Protein AF-A0A2N1RV71-F1 (afdb_monomer_lite)

Foldseek 3Di:
DADPLLVLLLVLLLVQLVVLQVQLVCLQPPVVVVVCLQDVDDDPVVVCVLVVPPVNVVVSVVSNVVSVVSNVLSVLSNVCNVPVLVSVVSCCVSQAVVLVVLLCVLCCVLVVLQVPDDDDDDDDSSSVVSNVSSVVSVVSNVSNVVSCVVCVVCSVVVHD

Secondary structure (DSSP, 8-state):
---HHHHHHHHHHHHHHHHHHHHHHHHHH-HHHHHHHH-S---TTHHHHHHH-TTHHHHHHHHHHHHHHHHHHHHHHHGGGT-TTTTHHHHHIIIIIHHHHHHHHHHHHHHHHHHS---TTS-----HHHHHHHHHHHHHHHHHHHHHHHTHHHHHTT--

Radius of gyration: 18.98 Å; chains: 1; bounding box: 57×25×54 Å

pLDDT: mean 83.89, std 13.05, range [45.62, 96.44]

Sequence (160 aa):
MRSAKTNAFQAAVLISGVMYIIIGAAFIFSPLTIFQFFAENVSENWIDLVRDHELVAPMYFTVRAFGVLLLTSGFLMIMPLFDPLKYRGIAYLNGVLFPFISAVILLKNGLFIGVKRDDSIHGNYMHLPIVIFGIILSVVFLIVLLTLLLTRKDAKEGRE

Structure (mmCIF, N/CA/C/O backbone):
data_AF-A0A2N1RV71-F1
#
_entry.id   AF-A0A2N1RV71-F1
#
loop_
_atom_site.group_PDB
_atom_site.id
_atom_site.type_symbol
_atom_site.label_atom_id
_atom_site.label_alt_id
_atom_site.label_comp_id
_atom_site.label_asym_id
_atom_site.label_entity_id
_atom_site.label_seq_id
_atom_site.pdbx_PDB_ins_code
_atom_site.Cartn_x
_atom_site.Cartn_y
_atom_site.Cartn_z
_atom_site.occupancy
_atom_site.B_iso_or_equiv
_atom_site.auth_seq_id
_atom_site.auth_comp_id
_atom_site.auth_asym_id
_atom_site.auth_atom_id
_atom_site.pdbx_PDB_model_num
ATOM 1 N N . MET A 1 1 ? -24.737 5.770 16.398 1.00 56.12 1 MET A N 1
ATOM 2 C CA . MET A 1 1 ? -23.707 6.577 15.702 1.00 56.12 1 MET A CA 1
ATOM 3 C C . MET A 1 1 ? -22.352 5.985 16.044 1.00 56.12 1 MET A C 1
ATOM 5 O O . MET A 1 1 ? -22.114 5.774 17.226 1.00 56.12 1 MET A O 1
ATOM 9 N N . ARG A 1 2 ? -21.516 5.669 15.045 1.00 68.44 2 ARG A N 1
ATOM 10 C CA . ARG A 1 2 ? -20.149 5.160 15.267 1.00 68.44 2 ARG A CA 1
ATOM 11 C C . ARG A 1 2 ? -19.292 6.209 15.978 1.00 68.44 2 ARG A C 1
ATOM 13 O O . ARG A 1 2 ? -19.515 7.408 15.782 1.00 68.44 2 ARG A O 1
ATOM 20 N N . SER A 1 3 ? -18.342 5.772 16.806 1.00 82.94 3 SER A N 1
ATOM 21 C CA . SER A 1 3 ? -17.468 6.698 17.528 1.00 82.94 3 SER A CA 1
ATOM 22 C C . SER A 1 3 ? -16.553 7.463 16.562 1.00 82.94 3 SER A C 1
ATOM 24 O O . SER A 1 3 ? -16.207 6.984 15.478 1.00 82.94 3 SER A O 1
ATOM 26 N N . ALA A 1 4 ? -16.110 8.658 16.962 1.00 85.19 4 ALA A N 1
ATOM 27 C CA . ALA A 1 4 ? -15.171 9.449 16.164 1.00 85.19 4 ALA A CA 1
ATOM 28 C C . ALA A 1 4 ? -13.864 8.684 15.862 1.00 85.19 4 ALA A C 1
ATOM 30 O O . ALA A 1 4 ? -13.281 8.846 14.791 1.00 85.19 4 ALA A O 1
ATOM 31 N N . LYS A 1 5 ? -13.430 7.804 16.774 1.00 87.06 5 LYS A N 1
ATOM 32 C CA . LYS A 1 5 ? -12.223 6.984 16.605 1.00 87.06 5 LYS A CA 1
ATOM 33 C C . LYS A 1 5 ? -12.429 5.878 15.570 1.00 87.06 5 LYS A C 1
ATOM 35 O O . LYS A 1 5 ? -11.535 5.623 14.766 1.00 87.06 5 LYS A O 1
ATOM 40 N N . THR A 1 6 ? -13.605 5.251 15.563 1.00 85.06 6 THR A N 1
ATOM 41 C CA . THR A 1 6 ? -13.999 4.242 14.567 1.00 85.06 6 THR A CA 1
ATOM 42 C C . THR A 1 6 ? -14.039 4.865 13.183 1.00 85.06 6 THR A C 1
ATOM 44 O O . THR A 1 6 ? -13.485 4.304 12.244 1.00 85.06 6 THR A O 1
ATOM 47 N N . ASN A 1 7 ? -14.609 6.068 13.071 1.00 89.00 7 ASN A N 1
ATOM 48 C CA . ASN A 1 7 ? -14.656 6.808 11.813 1.00 89.00 7 ASN A CA 1
ATOM 49 C C . ASN A 1 7 ? -13.247 7.164 11.318 1.00 89.00 7 ASN A C 1
ATOM 51 O O . ASN A 1 7 ? -12.965 7.012 10.133 1.00 89.00 7 ASN A O 1
ATOM 55 N N . ALA A 1 8 ? -12.343 7.575 12.214 1.00 90.38 8 ALA A N 1
ATOM 56 C CA . ALA A 1 8 ? -10.950 7.849 11.859 1.00 90.38 8 ALA A CA 1
ATOM 57 C C . ALA A 1 8 ? -10.221 6.593 11.350 1.00 90.38 8 ALA A C 1
ATOM 59 O O . ALA A 1 8 ? -9.519 6.654 10.342 1.00 90.38 8 ALA A O 1
ATOM 60 N N . PHE A 1 9 ? -10.419 5.443 12.003 1.00 91.38 9 PHE A N 1
ATOM 61 C CA . PHE A 1 9 ? -9.883 4.166 11.530 1.00 91.38 9 PHE A CA 1
ATOM 62 C C . PHE A 1 9 ? -10.459 3.773 10.163 1.00 91.38 9 PHE A C 1
ATOM 64 O O . PHE A 1 9 ? -9.708 3.389 9.272 1.00 91.38 9 PHE A O 1
ATOM 71 N N . GLN A 1 10 ? -11.769 3.928 9.966 1.00 91.62 10 GLN A N 1
ATOM 72 C CA . GLN A 1 10 ? -12.430 3.625 8.695 1.00 91.62 10 GLN A CA 1
ATOM 73 C C . GLN A 1 10 ? -11.951 4.526 7.557 1.00 91.62 10 GLN A C 1
ATOM 75 O O . GLN A 1 10 ? -11.679 4.035 6.465 1.00 91.62 10 GLN A O 1
ATOM 80 N N . ALA A 1 11 ? -11.764 5.819 7.821 1.00 93.50 11 ALA A N 1
ATOM 81 C CA . ALA A 1 11 ? -11.163 6.741 6.866 1.00 93.50 11 ALA A CA 1
ATOM 82 C C . ALA A 1 11 ? -9.719 6.339 6.523 1.00 93.50 11 ALA A C 1
ATOM 84 O O . ALA A 1 11 ? -9.357 6.299 5.349 1.00 93.50 11 ALA A O 1
ATOM 85 N N . ALA A 1 12 ? -8.909 5.985 7.527 1.00 93.88 12 ALA A N 1
ATOM 86 C CA . ALA A 1 12 ? -7.531 5.544 7.327 1.00 93.88 12 ALA A CA 1
ATOM 87 C C . ALA A 1 12 ? -7.438 4.305 6.427 1.00 93.88 12 ALA A C 1
ATOM 89 O O . ALA A 1 12 ? -6.653 4.294 5.473 1.00 93.88 12 ALA A O 1
ATOM 90 N N . VAL A 1 13 ? -8.245 3.273 6.694 1.00 94.56 13 VAL A N 1
ATOM 91 C CA . VAL A 1 13 ? -8.225 2.053 5.876 1.00 94.56 13 VAL A CA 1
ATOM 92 C C . VAL A 1 13 ? -8.808 2.282 4.482 1.00 94.56 13 VAL A C 1
ATOM 94 O O . VAL A 1 13 ? -8.282 1.727 3.521 1.00 94.56 13 VAL A O 1
ATOM 97 N N . LEU A 1 14 ? -9.810 3.160 4.345 1.00 96.12 14 LEU A N 1
ATOM 98 C CA . LEU A 1 14 ? -10.395 3.520 3.054 1.00 96.12 14 LEU A CA 1
ATOM 99 C C . LEU A 1 14 ? -9.378 4.231 2.163 1.00 96.12 14 LEU A C 1
ATOM 101 O O . LEU A 1 14 ? -9.159 3.806 1.033 1.00 96.12 14 LEU A O 1
ATOM 105 N N . ILE A 1 15 ? -8.739 5.287 2.676 1.00 95.00 15 ILE A N 1
ATOM 106 C CA . ILE A 1 15 ? -7.731 6.055 1.934 1.00 95.00 15 ILE A CA 1
ATOM 107 C C . ILE A 1 15 ? -6.600 5.123 1.499 1.00 95.00 15 ILE A C 1
ATOM 109 O O . ILE A 1 15 ? -6.228 5.102 0.329 1.00 95.00 15 ILE A O 1
ATOM 113 N N . SER A 1 16 ? -6.103 4.296 2.419 1.00 94.94 16 SER A N 1
ATOM 114 C CA . SER A 1 16 ? -5.036 3.336 2.130 1.00 94.94 16 SER A CA 1
ATOM 115 C C . SER A 1 16 ? -5.454 2.312 1.070 1.00 94.94 16 SER A C 1
ATOM 117 O O . SER A 1 16 ? -4.701 2.057 0.133 1.00 94.94 16 SER A O 1
ATOM 119 N N . GLY A 1 17 ? -6.669 1.765 1.176 1.00 95.81 17 GLY A N 1
ATOM 120 C CA . GLY A 1 17 ? -7.213 0.810 0.214 1.00 95.81 17 GLY A CA 1
ATOM 121 C C . GLY A 1 17 ? -7.368 1.406 -1.185 1.00 95.81 17 GLY A C 1
ATOM 122 O O . GLY A 1 17 ? -6.920 0.807 -2.160 1.00 95.81 17 GLY A O 1
ATOM 123 N N . VAL A 1 18 ? -7.919 2.619 -1.284 1.00 96.38 18 VAL A N 1
ATOM 124 C CA . VAL A 1 18 ? -8.045 3.356 -2.552 1.00 96.38 18 VAL A CA 1
ATOM 125 C C . VAL A 1 18 ? -6.673 3.621 -3.168 1.00 96.38 18 VAL A C 1
ATOM 127 O O . VAL A 1 18 ? -6.490 3.382 -4.360 1.00 96.38 18 VAL A O 1
ATOM 130 N N . MET A 1 19 ? -5.686 4.044 -2.375 1.00 95.00 19 MET A N 1
ATOM 131 C CA . MET A 1 19 ? -4.326 4.247 -2.881 1.00 95.00 19 MET A CA 1
ATOM 132 C C . MET A 1 19 ? -3.721 2.959 -3.442 1.00 95.00 19 MET A C 1
ATOM 134 O O . MET A 1 19 ? -3.141 2.983 -4.525 1.00 95.00 19 MET A O 1
ATOM 138 N N . TYR A 1 20 ? -3.881 1.828 -2.754 1.00 95.81 20 TYR A N 1
ATOM 139 C CA . TYR A 1 20 ? -3.378 0.540 -3.237 1.00 95.81 20 TYR A CA 1
ATOM 140 C C . TYR A 1 20 ? -4.062 0.102 -4.534 1.00 95.81 20 TYR A C 1
ATOM 142 O O . TYR A 1 20 ? -3.385 -0.373 -5.443 1.00 95.81 20 TYR A O 1
ATOM 150 N N . ILE A 1 21 ? -5.374 0.322 -4.662 1.00 96.44 21 ILE A N 1
ATOM 151 C CA . ILE A 1 21 ? -6.112 0.048 -5.902 1.00 96.44 21 ILE A CA 1
ATOM 152 C C . ILE A 1 21 ? -5.576 0.908 -7.048 1.00 96.44 21 ILE A C 1
ATOM 154 O O . ILE A 1 21 ? -5.285 0.368 -8.112 1.00 96.44 21 ILE A O 1
ATOM 158 N N . ILE A 1 22 ? -5.408 2.218 -6.838 1.00 94.12 22 ILE A N 1
ATOM 159 C CA . ILE A 1 22 ? -4.922 3.141 -7.875 1.00 94.12 22 ILE A CA 1
ATOM 160 C C . ILE A 1 22 ? -3.512 2.754 -8.323 1.00 94.12 22 ILE A C 1
ATOM 162 O O . ILE A 1 22 ? -3.267 2.606 -9.519 1.00 94.12 22 ILE A O 1
ATOM 166 N N . ILE A 1 23 ? -2.593 2.549 -7.375 1.00 91.50 23 ILE A N 1
ATOM 167 C CA . ILE A 1 23 ? -1.203 2.193 -7.683 1.00 91.50 23 ILE A CA 1
ATOM 168 C C . ILE A 1 23 ? -1.155 0.826 -8.378 1.00 91.50 23 ILE A C 1
ATOM 170 O O . ILE A 1 23 ? -0.521 0.691 -9.423 1.00 91.50 23 ILE A O 1
ATOM 174 N N . GLY A 1 24 ? -1.859 -0.177 -7.846 1.00 93.31 24 GLY A N 1
ATOM 175 C CA . GLY A 1 24 ? -1.914 -1.517 -8.428 1.00 93.31 24 GLY A CA 1
ATOM 176 C C . GLY A 1 24 ? -2.481 -1.516 -9.849 1.00 93.31 24 GLY A C 1
ATOM 177 O O . GLY A 1 24 ? -1.877 -2.090 -10.753 1.00 93.31 24 GLY A O 1
ATOM 178 N N . ALA A 1 25 ? -3.585 -0.800 -10.080 1.00 93.81 25 ALA A N 1
ATOM 179 C CA . ALA A 1 25 ? -4.174 -0.635 -11.407 1.00 93.81 25 ALA A CA 1
ATOM 180 C C . ALA A 1 25 ? -3.207 0.056 -12.380 1.00 93.81 25 ALA A C 1
ATOM 182 O O . ALA A 1 25 ? -3.075 -0.382 -13.524 1.00 93.81 25 ALA A O 1
ATOM 183 N N . ALA A 1 26 ? -2.484 1.085 -11.931 1.00 90.69 26 ALA A N 1
ATOM 184 C CA . ALA A 1 26 ? -1.521 1.786 -12.772 1.00 90.69 26 ALA A CA 1
ATOM 185 C C . ALA A 1 26 ? -0.376 0.868 -13.238 1.00 90.69 26 ALA A C 1
ATOM 187 O O . ALA A 1 26 ? -0.036 0.880 -14.420 1.00 90.69 26 ALA A O 1
ATOM 188 N N . PHE A 1 27 ? 0.150 0.000 -12.364 1.00 88.06 27 PHE A N 1
ATOM 189 C CA . PHE A 1 27 ? 1.153 -1.007 -12.745 1.00 88.06 27 PHE A CA 1
ATOM 190 C C . PHE A 1 27 ? 0.616 -2.072 -13.718 1.00 88.06 27 PHE A C 1
ATOM 192 O O . PHE A 1 27 ? 1.377 -2.610 -14.521 1.00 88.06 27 PHE A O 1
ATOM 199 N N . ILE A 1 28 ? -0.681 -2.390 -13.670 1.00 89.88 28 ILE A N 1
ATOM 200 C CA . ILE A 1 28 ? -1.294 -3.402 -14.546 1.00 89.88 28 ILE A CA 1
ATOM 201 C C . ILE A 1 28 ? -1.576 -2.845 -15.942 1.00 89.88 28 ILE A C 1
ATOM 203 O O . ILE A 1 28 ? -1.272 -3.523 -16.931 1.00 89.88 28 ILE A O 1
ATOM 207 N N . PHE A 1 29 ? -2.196 -1.663 -16.011 1.00 87.75 29 PHE A N 1
ATOM 208 C CA . PHE A 1 29 ? -2.747 -1.093 -17.244 1.00 87.75 29 PHE A CA 1
ATOM 209 C C . PHE A 1 29 ? -1.815 -0.092 -17.922 1.00 87.75 29 PHE A C 1
ATOM 211 O O . PHE A 1 29 ? -1.817 -0.018 -19.146 1.00 87.75 29 PHE A O 1
ATOM 218 N N . SER A 1 30 ? -1.005 0.645 -17.156 1.00 84.00 30 SER A N 1
ATOM 219 C CA . SER A 1 30 ? -0.114 1.681 -17.690 1.00 84.00 30 SER A CA 1
ATOM 220 C C . SER A 1 30 ? 1.327 1.559 -17.172 1.00 84.00 30 SER A C 1
ATOM 222 O O . SER A 1 30 ? 1.887 2.531 -16.655 1.00 84.00 30 SER A O 1
ATOM 224 N N . PRO A 1 31 ? 1.973 0.381 -17.313 1.00 76.94 31 PRO A N 1
ATOM 225 C CA . PRO A 1 31 ? 3.325 0.165 -16.802 1.00 76.94 31 PRO A CA 1
ATOM 226 C C . PRO A 1 31 ? 4.344 1.119 -17.431 1.00 76.94 31 PRO A C 1
ATOM 228 O O . PRO A 1 31 ? 5.236 1.575 -16.728 1.00 76.94 31 PRO A O 1
ATOM 231 N N . LEU A 1 32 ? 4.188 1.485 -18.711 1.00 76.12 32 LEU A N 1
ATOM 232 C CA . LEU A 1 32 ? 5.062 2.4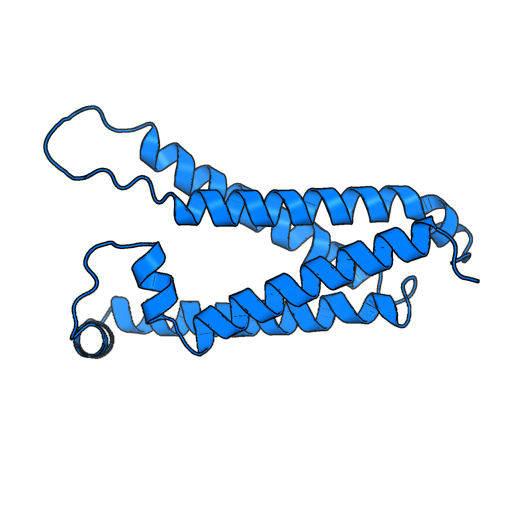65 -19.363 1.00 76.12 32 LEU A CA 1
ATOM 233 C C . LEU A 1 32 ? 4.975 3.838 -18.692 1.00 76.12 32 LEU A C 1
ATOM 235 O O . LEU A 1 32 ? 6.006 4.416 -18.372 1.00 76.12 32 LEU A O 1
ATOM 239 N N . THR A 1 33 ? 3.767 4.343 -18.433 1.00 76.44 33 THR A N 1
ATOM 240 C CA . THR A 1 33 ? 3.587 5.631 -17.745 1.00 76.44 33 THR A CA 1
ATOM 241 C C . THR A 1 33 ? 4.245 5.609 -16.374 1.00 76.44 33 THR A C 1
ATOM 243 O O . THR A 1 33 ? 4.892 6.572 -15.981 1.00 76.44 33 THR A O 1
ATOM 246 N N . ILE A 1 34 ? 4.128 4.487 -15.661 1.00 77.44 34 ILE A N 1
ATOM 247 C CA . ILE A 1 34 ? 4.809 4.306 -14.385 1.00 77.44 34 ILE A CA 1
ATOM 248 C C . ILE A 1 34 ? 6.329 4.278 -14.580 1.00 77.44 34 ILE A C 1
ATOM 250 O O . ILE A 1 34 ? 7.025 4.992 -13.873 1.00 77.44 34 ILE A O 1
ATOM 254 N N . PHE A 1 35 ? 6.866 3.543 -15.554 1.00 74.94 35 PHE A N 1
ATOM 255 C CA . PHE A 1 35 ? 8.307 3.514 -15.826 1.00 74.94 35 PHE A CA 1
ATOM 256 C C . PHE A 1 35 ? 8.874 4.864 -16.266 1.00 74.94 35 PHE A C 1
ATOM 258 O O . PHE A 1 35 ? 9.995 5.180 -15.887 1.00 74.94 35 PHE A O 1
ATOM 265 N N . GLN A 1 36 ? 8.100 5.688 -16.969 1.00 74.94 36 GLN A N 1
ATOM 266 C CA . GLN A 1 36 ? 8.480 7.059 -17.316 1.00 74.94 36 GLN A CA 1
ATOM 267 C C . GLN A 1 36 ? 8.601 7.971 -16.088 1.00 74.94 36 GLN A C 1
ATOM 269 O O . GLN A 1 36 ? 9.379 8.917 -16.117 1.00 74.94 36 GLN A O 1
ATOM 274 N N . PHE A 1 37 ? 7.917 7.669 -14.975 1.00 71.06 37 PHE A N 1
ATOM 275 C CA . PHE A 1 37 ? 8.226 8.336 -13.704 1.00 71.06 37 PHE A CA 1
ATOM 276 C C . PHE A 1 37 ? 9.618 7.958 -13.180 1.00 71.06 37 PHE A C 1
ATOM 278 O O . PHE A 1 37 ? 10.245 8.777 -12.517 1.00 71.06 37 PHE A O 1
ATOM 285 N N . PHE A 1 38 ? 10.098 6.737 -13.446 1.00 70.50 38 PHE A N 1
ATOM 286 C CA . PHE A 1 38 ? 11.386 6.221 -12.956 1.00 70.50 38 PHE A CA 1
ATOM 287 C C . PHE A 1 38 ? 12.573 6.468 -13.891 1.00 70.50 38 PHE A C 1
ATOM 289 O O . PHE A 1 38 ? 13.707 6.464 -13.411 1.00 70.50 38 PHE A O 1
ATOM 296 N N . ALA A 1 39 ? 12.338 6.661 -15.187 1.00 69.69 39 ALA A N 1
ATOM 297 C CA . ALA A 1 39 ? 13.375 6.834 -16.193 1.00 69.69 39 ALA A CA 1
ATOM 298 C C . ALA A 1 39 ? 12.973 7.916 -17.202 1.00 69.69 39 ALA A C 1
ATOM 300 O O . ALA A 1 39 ? 11.923 7.818 -17.832 1.00 69.69 39 ALA A O 1
ATOM 301 N N . GLU A 1 40 ? 13.842 8.912 -17.392 1.00 63.81 40 GLU A N 1
ATOM 302 C CA . GLU A 1 40 ? 13.603 10.024 -18.325 1.00 63.81 40 GLU A CA 1
ATOM 303 C C . GLU A 1 40 ? 13.559 9.573 -19.794 1.00 63.81 40 GLU A C 1
ATOM 305 O O . GLU A 1 40 ? 12.842 10.163 -20.593 1.00 63.81 40 GLU A O 1
ATOM 310 N N . ASN A 1 41 ? 14.275 8.498 -20.148 1.00 67.44 41 ASN A N 1
ATOM 311 C CA . ASN A 1 41 ? 14.412 8.024 -21.527 1.00 67.44 41 ASN A CA 1
ATOM 312 C C . ASN A 1 41 ? 13.954 6.566 -21.665 1.00 67.44 41 ASN A C 1
ATOM 314 O O . ASN A 1 41 ? 14.766 5.651 -21.815 1.00 67.44 41 ASN A O 1
ATOM 318 N N . VAL A 1 42 ? 12.642 6.334 -21.594 1.00 71.50 42 VAL A N 1
ATOM 319 C CA . VAL A 1 42 ? 12.064 5.031 -21.952 1.00 71.50 42 VAL A CA 1
ATOM 320 C C . VAL A 1 42 ? 11.989 4.936 -23.477 1.00 71.50 42 VAL A C 1
ATOM 322 O O . VAL A 1 42 ? 11.328 5.750 -24.113 1.00 71.50 42 VAL A O 1
ATOM 325 N N . SER A 1 43 ? 12.670 3.941 -24.053 1.00 75.50 43 SER A N 1
ATOM 326 C CA . SER A 1 43 ? 12.623 3.630 -25.490 1.00 75.50 43 SER A CA 1
ATOM 327 C C . SER A 1 43 ? 11.181 3.482 -25.990 1.00 75.50 43 SER A C 1
ATOM 329 O O . SER A 1 43 ? 10.371 2.808 -25.352 1.00 75.50 43 SER A O 1
ATOM 331 N N . GLU A 1 44 ? 10.870 4.039 -27.163 1.00 75.69 44 GLU A N 1
ATOM 332 C CA . GLU A 1 44 ? 9.572 3.827 -27.824 1.00 75.69 44 GLU A CA 1
ATOM 333 C C . GLU A 1 44 ? 9.312 2.334 -28.101 1.00 75.69 44 GLU A C 1
ATOM 335 O O . GLU A 1 44 ? 8.184 1.863 -27.966 1.00 75.69 44 GLU A O 1
ATOM 340 N N . ASN A 1 45 ? 10.377 1.560 -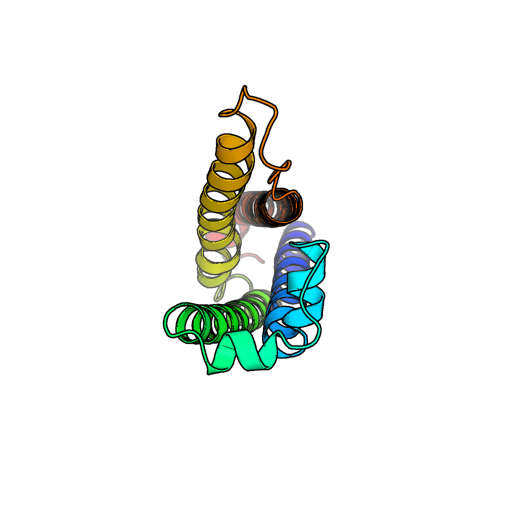28.341 1.00 81.94 45 ASN A N 1
ATOM 341 C CA . ASN A 1 45 ? 10.339 0.112 -28.577 1.00 81.94 45 ASN A CA 1
ATOM 342 C C . ASN A 1 45 ? 10.543 -0.707 -27.287 1.00 81.94 45 ASN A C 1
ATOM 344 O O . ASN A 1 45 ? 11.074 -1.816 -27.312 1.00 81.94 45 ASN A O 1
ATOM 348 N N . TRP A 1 46 ? 10.155 -0.179 -26.122 1.00 80.44 46 TRP A N 1
ATOM 349 C CA . TRP A 1 46 ? 10.287 -0.887 -24.838 1.00 80.44 46 TRP A CA 1
ATOM 350 C C . TRP A 1 46 ? 9.594 -2.262 -24.821 1.00 80.44 46 TRP A C 1
ATOM 352 O O . TRP A 1 46 ? 10.018 -3.143 -24.079 1.00 80.44 46 TRP A O 1
ATOM 362 N N . ILE A 1 47 ? 8.541 -2.461 -25.623 1.00 81.81 47 ILE A N 1
ATOM 363 C CA . ILE A 1 47 ? 7.850 -3.756 -25.742 1.00 81.81 47 ILE A CA 1
ATOM 364 C C . ILE A 1 47 ? 8.778 -4.805 -26.346 1.00 81.81 47 ILE A C 1
ATOM 366 O O . ILE A 1 47 ? 8.821 -5.929 -25.847 1.00 81.81 47 ILE A O 1
ATOM 370 N N . ASP A 1 48 ? 9.552 -4.434 -27.365 1.00 84.69 48 ASP A N 1
ATOM 371 C CA . ASP A 1 48 ? 10.529 -5.332 -27.978 1.00 84.69 48 ASP A CA 1
ATOM 372 C C . ASP A 1 48 ? 11.640 -5.657 -26.978 1.00 84.69 48 ASP A C 1
ATOM 374 O O . ASP A 1 48 ? 12.021 -6.812 -26.836 1.00 84.69 48 ASP A O 1
ATOM 378 N N . LEU A 1 49 ? 12.059 -4.683 -26.159 1.00 82.69 49 LEU A N 1
ATOM 379 C CA . LEU A 1 49 ? 12.999 -4.933 -25.060 1.00 82.69 49 LEU A CA 1
ATOM 380 C C . LEU A 1 49 ? 12.446 -5.939 -24.035 1.00 82.69 49 LEU A C 1
ATOM 382 O O . LEU A 1 49 ? 13.179 -6.805 -23.565 1.00 82.69 49 LEU A O 1
ATOM 386 N N . VAL A 1 50 ? 11.161 -5.843 -23.682 1.00 83.81 50 VAL A N 1
ATOM 387 C CA . VAL A 1 50 ? 10.506 -6.808 -22.784 1.00 83.81 50 VAL A CA 1
ATOM 388 C C . VAL A 1 50 ? 10.416 -8.188 -23.433 1.00 83.81 50 VAL A C 1
ATOM 390 O O . VAL A 1 50 ? 10.573 -9.183 -22.734 1.00 83.81 50 VAL A O 1
ATOM 393 N N . ARG A 1 51 ? 10.156 -8.268 -24.740 1.00 83.88 51 ARG A N 1
ATOM 394 C CA . ARG A 1 51 ? 9.984 -9.540 -25.451 1.00 83.88 51 ARG A CA 1
ATOM 395 C C . ARG A 1 51 ? 11.306 -10.256 -25.702 1.00 83.88 51 ARG A C 1
ATOM 397 O O . ARG A 1 51 ? 11.381 -11.468 -25.531 1.00 83.88 51 ARG A O 1
ATOM 404 N N . ASP A 1 52 ? 12.317 -9.504 -26.112 1.00 86.12 52 ASP A N 1
ATOM 405 C CA . ASP A 1 52 ? 13.545 -10.051 -26.678 1.00 86.12 52 ASP A CA 1
ATOM 406 C C . ASP A 1 52 ? 14.647 -10.215 -25.614 1.00 86.12 52 ASP A C 1
ATOM 408 O O . ASP A 1 52 ? 15.618 -10.935 -25.839 1.00 86.12 52 ASP A O 1
ATOM 412 N N . HIS A 1 53 ? 14.503 -9.598 -24.431 1.00 85.50 53 HIS A N 1
ATOM 413 C CA . HIS A 1 53 ? 15.492 -9.686 -23.357 1.00 85.50 53 HIS A CA 1
ATOM 414 C C . HIS A 1 53 ? 15.055 -10.644 -22.235 1.00 85.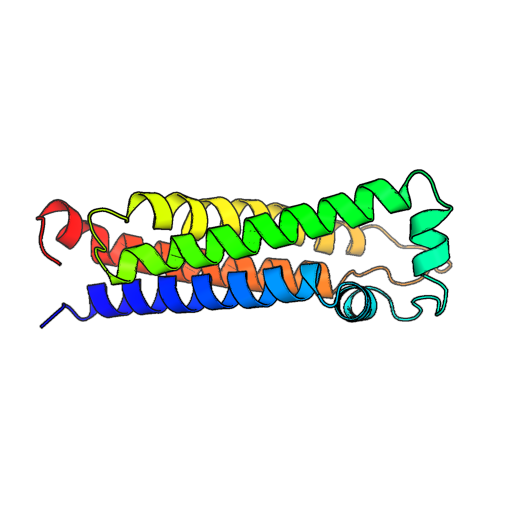50 53 HIS A C 1
ATOM 416 O O . HIS A 1 53 ? 14.158 -10.351 -21.439 1.00 85.50 53 HIS A O 1
ATOM 422 N N . GLU A 1 54 ? 15.779 -11.757 -22.096 1.00 85.75 54 GLU A N 1
ATOM 423 C CA . GLU A 1 54 ? 15.456 -12.885 -21.202 1.00 85.75 54 GLU A CA 1
ATOM 424 C C . GLU A 1 54 ? 15.293 -12.504 -19.721 1.00 85.75 54 GLU A C 1
ATOM 426 O O . GLU A 1 54 ? 14.513 -13.119 -19.000 1.00 85.75 54 GLU A O 1
ATOM 431 N N . LEU A 1 55 ? 16.005 -11.474 -19.255 1.00 83.69 55 LEU A N 1
ATOM 432 C CA . LEU A 1 55 ? 15.907 -10.974 -17.877 1.00 83.69 55 LEU A CA 1
ATOM 433 C C . LEU A 1 55 ? 14.802 -9.920 -17.679 1.00 83.69 55 LEU A C 1
ATOM 435 O O . LEU A 1 55 ? 14.235 -9.812 -16.591 1.00 83.69 55 LEU A O 1
ATOM 439 N N . VAL A 1 56 ? 14.463 -9.150 -18.717 1.00 84.12 56 VAL A N 1
ATOM 440 C CA . VAL A 1 56 ? 13.493 -8.047 -18.613 1.00 84.12 56 VAL A CA 1
ATOM 441 C C . VAL A 1 56 ? 12.065 -8.585 -18.644 1.00 84.12 56 VAL A C 1
ATOM 443 O O . VAL A 1 56 ? 11.229 -8.112 -17.871 1.00 84.12 56 VAL A O 1
ATOM 446 N N . ALA A 1 57 ? 11.790 -9.609 -19.460 1.00 86.38 57 ALA A N 1
ATOM 447 C CA . ALA A 1 57 ? 10.460 -10.213 -19.554 1.00 86.38 57 ALA A CA 1
ATOM 448 C C . ALA A 1 57 ? 9.941 -10.723 -18.194 1.00 86.38 57 ALA A C 1
ATOM 450 O O . ALA A 1 57 ? 8.865 -10.291 -17.765 1.00 86.38 57 ALA A O 1
ATOM 451 N N . PRO A 1 58 ? 10.689 -11.568 -17.449 1.00 88.69 58 PRO A N 1
ATOM 452 C CA . PRO A 1 58 ? 10.244 -12.058 -16.147 1.00 88.69 58 PRO A CA 1
ATOM 453 C C . PRO A 1 58 ? 10.035 -10.931 -15.135 1.00 88.69 58 PRO A C 1
ATOM 455 O O . PRO A 1 58 ? 9.051 -10.948 -14.395 1.00 88.69 58 PRO A O 1
ATOM 458 N N . MET A 1 59 ? 10.911 -9.922 -15.126 1.00 84.75 59 MET A N 1
ATOM 459 C CA . MET A 1 59 ? 10.786 -8.761 -14.241 1.00 84.75 59 MET A CA 1
ATOM 460 C C . MET A 1 59 ? 9.522 -7.954 -14.547 1.00 84.75 59 MET A C 1
ATOM 462 O O . MET A 1 59 ? 8.778 -7.609 -13.629 1.00 84.75 59 MET A O 1
ATOM 466 N N . TYR A 1 60 ? 9.230 -7.717 -15.826 1.00 86.50 60 TYR A N 1
ATOM 467 C CA . TYR A 1 60 ? 8.022 -7.026 -16.267 1.00 86.50 60 TYR A CA 1
ATOM 468 C C . TYR A 1 60 ? 6.748 -7.740 -15.795 1.00 86.50 60 TYR A C 1
ATOM 470 O O . TYR A 1 60 ? 5.886 -7.127 -15.159 1.00 86.50 60 TYR A O 1
ATOM 478 N N . PHE A 1 61 ? 6.633 -9.048 -16.040 1.00 88.50 61 PHE A N 1
ATOM 479 C CA . PHE A 1 61 ? 5.456 -9.812 -15.614 1.00 88.50 61 PHE A CA 1
ATOM 480 C C . PHE A 1 61 ? 5.356 -9.936 -14.091 1.00 88.50 61 PHE A C 1
ATOM 482 O O . PHE A 1 61 ? 4.254 -9.873 -13.545 1.00 88.50 61 PHE A O 1
ATOM 489 N N . THR A 1 62 ? 6.489 -10.028 -13.395 1.00 90.12 62 THR A N 1
ATOM 490 C CA . THR A 1 62 ? 6.540 -10.054 -11.928 1.00 90.12 62 THR A CA 1
ATOM 491 C C . THR A 1 62 ? 6.025 -8.745 -11.329 1.00 90.12 62 THR A C 1
ATOM 493 O O . THR A 1 62 ? 5.198 -8.768 -10.420 1.00 90.12 62 THR A O 1
ATOM 496 N N . VAL A 1 63 ? 6.431 -7.592 -11.871 1.00 88.19 63 VAL A N 1
ATOM 497 C CA . VAL A 1 63 ? 5.923 -6.279 -11.436 1.00 88.19 63 VAL A CA 1
ATOM 498 C C . VAL A 1 63 ? 4.411 -6.172 -11.653 1.00 88.19 63 VAL A C 1
ATOM 500 O O . VAL A 1 63 ? 3.701 -5.690 -10.772 1.00 88.19 63 VAL A O 1
ATOM 503 N N . ARG A 1 64 ? 3.883 -6.683 -12.772 1.00 89.19 64 ARG A N 1
ATOM 504 C CA . ARG A 1 64 ? 2.428 -6.709 -13.014 1.00 89.19 64 ARG A CA 1
ATOM 505 C C . ARG A 1 64 ? 1.693 -7.624 -12.040 1.00 89.19 64 ARG A C 1
ATOM 507 O O . ARG A 1 64 ? 0.640 -7.239 -11.536 1.00 89.19 64 ARG A O 1
ATOM 514 N N . ALA A 1 65 ? 2.251 -8.793 -11.731 1.00 92.50 65 ALA A N 1
ATOM 515 C CA . ALA A 1 65 ? 1.699 -9.692 -10.720 1.00 92.50 65 ALA A CA 1
ATOM 516 C C . ALA A 1 65 ? 1.675 -9.030 -9.330 1.00 92.50 65 ALA A C 1
ATOM 518 O O . ALA A 1 65 ? 0.664 -9.101 -8.632 1.00 92.50 65 ALA A O 1
ATOM 519 N N . PHE A 1 66 ? 2.731 -8.299 -8.956 1.00 91.44 66 PHE A N 1
ATOM 520 C CA . PHE A 1 66 ? 2.731 -7.484 -7.738 1.00 91.44 66 PHE A CA 1
ATOM 521 C C . PHE A 1 66 ? 1.702 -6.349 -7.783 1.00 91.44 66 PHE A C 1
ATOM 523 O O . PHE A 1 66 ? 1.083 -6.063 -6.760 1.00 91.44 66 PHE A O 1
ATOM 530 N N . GLY A 1 67 ? 1.452 -5.751 -8.950 1.00 93.00 67 GLY A N 1
ATOM 531 C CA . GLY A 1 67 ? 0.359 -4.795 -9.149 1.00 93.00 67 GLY A CA 1
ATOM 532 C C . GLY A 1 67 ? -1.015 -5.401 -8.846 1.00 93.00 67 GLY A C 1
ATOM 533 O O . GLY A 1 67 ? -1.820 -4.781 -8.151 1.00 93.00 67 GLY A O 1
ATOM 534 N N . VAL A 1 68 ? -1.263 -6.642 -9.283 1.00 95.38 68 VAL A N 1
ATOM 535 C CA . VAL A 1 68 ? -2.491 -7.391 -8.948 1.00 95.38 68 VAL A CA 1
ATOM 536 C C . VAL A 1 68 ? -2.575 -7.654 -7.448 1.00 95.38 68 VAL A C 1
ATOM 538 O O . VAL A 1 68 ? -3.619 -7.404 -6.849 1.00 95.38 68 VAL A O 1
ATOM 541 N N . LEU A 1 69 ? -1.480 -8.092 -6.820 1.00 94.75 69 LEU A N 1
ATOM 542 C CA . LEU A 1 69 ? -1.442 -8.301 -5.371 1.00 94.75 69 LEU A CA 1
ATOM 543 C C . LEU A 1 69 ? -1.767 -7.009 -4.613 1.00 94.75 69 LEU A C 1
ATOM 545 O O . LEU A 1 69 ? -2.643 -7.022 -3.752 1.00 94.75 69 LEU A O 1
ATOM 549 N N . LEU A 1 70 ? -1.157 -5.883 -4.987 1.00 94.75 70 LEU A N 1
ATOM 550 C CA . LEU A 1 70 ? -1.425 -4.585 -4.368 1.00 94.75 70 LEU A CA 1
ATOM 551 C C . LEU A 1 70 ? -2.889 -4.162 -4.537 1.00 94.75 70 LEU A C 1
ATOM 553 O O . LEU A 1 70 ? -3.524 -3.730 -3.577 1.00 94.75 70 LEU A O 1
ATOM 557 N N . LEU A 1 71 ? -3.454 -4.355 -5.729 1.00 95.62 71 LEU A N 1
ATOM 558 C CA . LEU A 1 71 ? -4.862 -4.084 -6.006 1.00 95.62 71 LEU A CA 1
ATOM 559 C C . LEU A 1 71 ? -5.787 -4.948 -5.133 1.00 95.62 71 LEU A C 1
ATOM 561 O O . LEU A 1 71 ? -6.717 -4.424 -4.518 1.00 95.62 71 LEU A O 1
ATOM 565 N N . THR A 1 72 ? -5.509 -6.248 -5.001 1.00 95.75 72 THR A N 1
ATOM 566 C CA . THR A 1 72 ? -6.285 -7.135 -4.115 1.00 95.75 72 THR A CA 1
ATOM 567 C C . THR A 1 72 ? -6.139 -6.757 -2.639 1.00 95.75 72 THR A C 1
ATOM 569 O O . THR A 1 72 ? -7.140 -6.701 -1.926 1.00 95.75 72 THR A O 1
ATOM 572 N N . SER A 1 73 ? -4.936 -6.395 -2.183 1.00 95.38 73 SER A N 1
ATOM 573 C CA . SER A 1 73 ? -4.698 -5.843 -0.843 1.00 95.38 73 SER A CA 1
ATOM 574 C C . SER A 1 73 ? -5.483 -4.554 -0.603 1.00 95.38 73 SER A C 1
ATOM 576 O O . SER A 1 73 ? -5.988 -4.340 0.500 1.00 95.38 73 SER A O 1
ATOM 578 N N . GLY A 1 74 ? -5.643 -3.719 -1.631 1.00 95.06 74 GLY A N 1
ATOM 579 C CA . GLY A 1 74 ? -6.479 -2.526 -1.577 1.00 95.06 74 GLY A CA 1
ATOM 580 C C . GLY A 1 74 ? -7.955 -2.843 -1.335 1.00 95.06 74 GLY A C 1
ATOM 581 O O . GLY A 1 74 ? -8.562 -2.264 -0.436 1.00 95.06 74 GLY A O 1
ATOM 582 N N . PHE A 1 75 ? -8.515 -3.831 -2.039 1.00 95.62 75 PHE A N 1
ATOM 583 C CA . PHE A 1 75 ? -9.876 -4.313 -1.767 1.00 95.62 75 PHE A CA 1
ATOM 584 C C . PHE A 1 75 ? -10.019 -4.916 -0.365 1.00 95.62 75 PHE A C 1
ATOM 586 O O . PHE A 1 75 ? -10.999 -4.644 0.329 1.00 95.62 75 PHE A O 1
ATOM 593 N N . LEU A 1 76 ? -9.030 -5.686 0.096 1.00 95.12 76 LEU A N 1
ATOM 594 C CA . LEU A 1 76 ? -9.034 -6.242 1.451 1.00 95.12 76 LEU A CA 1
ATOM 595 C C . LEU A 1 76 ? -9.026 -5.141 2.525 1.00 95.12 76 LEU A C 1
ATOM 597 O O . LEU A 1 76 ? -9.698 -5.283 3.545 1.00 95.12 76 LEU A O 1
ATOM 601 N N . MET A 1 77 ? -8.332 -4.024 2.284 1.00 94.25 77 MET A N 1
ATOM 602 C CA . MET A 1 77 ? -8.324 -2.853 3.172 1.00 94.25 77 MET A CA 1
ATOM 603 C C . MET A 1 77 ? -9.667 -2.117 3.245 1.00 94.25 77 MET A C 1
ATOM 605 O O . MET A 1 77 ? -9.881 -1.356 4.183 1.00 94.25 77 MET A O 1
ATOM 609 N N . ILE A 1 78 ? -10.601 -2.366 2.324 1.00 93.12 78 ILE A N 1
ATOM 610 C CA . ILE A 1 78 ? -11.957 -1.802 2.383 1.00 93.12 78 ILE A CA 1
ATOM 611 C C . ILE A 1 78 ? -12.866 -2.636 3.306 1.00 93.12 78 ILE A C 1
ATOM 613 O O . ILE A 1 78 ? -13.830 -2.118 3.866 1.00 93.12 78 ILE A O 1
ATOM 617 N N . MET A 1 79 ? -12.555 -3.914 3.555 1.00 91.06 79 MET A N 1
ATOM 618 C CA . MET A 1 79 ? -13.412 -4.781 4.382 1.00 91.06 79 MET A CA 1
ATOM 619 C C . MET A 1 79 ? -13.671 -4.275 5.819 1.00 91.06 79 MET A C 1
ATOM 621 O O . MET A 1 79 ? -14.812 -4.385 6.278 1.00 91.06 79 MET A O 1
ATOM 625 N N . PRO A 1 80 ? -12.707 -3.649 6.529 1.00 90.50 80 PRO A N 1
ATOM 626 C CA . PRO A 1 80 ? -12.954 -3.056 7.847 1.00 90.50 80 PRO A CA 1
ATOM 627 C C . PRO A 1 80 ? -13.966 -1.892 7.873 1.00 90.50 80 PRO A C 1
ATOM 629 O O . PRO A 1 80 ? -14.368 -1.475 8.961 1.00 90.50 80 PRO A O 1
ATOM 632 N N . LEU A 1 81 ? -14.418 -1.365 6.726 1.00 90.00 81 LEU A N 1
ATOM 633 C CA . LEU A 1 81 ? -15.540 -0.415 6.697 1.00 90.00 81 LEU A CA 1
ATOM 634 C C . LEU A 1 81 ? -16.878 -1.080 7.053 1.00 90.00 81 LEU A C 1
ATOM 636 O O . LEU A 1 81 ? -17.740 -0.443 7.671 1.00 90.00 81 LEU A O 1
ATOM 640 N N . PHE A 1 82 ? -17.045 -2.350 6.677 1.00 89.50 82 PHE A N 1
ATOM 641 C CA . PHE A 1 82 ? -18.257 -3.116 6.956 1.00 89.50 82 PHE A CA 1
ATOM 642 C C . PHE A 1 82 ? -18.276 -3.598 8.405 1.00 89.50 82 PHE A C 1
ATOM 644 O O . PHE A 1 82 ? -19.258 -3.365 9.104 1.00 89.50 82 PHE A O 1
ATOM 651 N N . ASP A 1 83 ? -17.171 -4.193 8.859 1.00 87.31 83 ASP A N 1
ATOM 652 C CA . ASP A 1 83 ? -17.008 -4.677 10.233 1.00 87.31 83 ASP A CA 1
ATOM 653 C C . ASP A 1 83 ? -15.556 -4.453 10.718 1.00 87.31 83 ASP A C 1
ATOM 655 O O . ASP A 1 83 ? -14.648 -5.239 10.408 1.00 87.31 83 ASP A O 1
ATOM 659 N N . PRO A 1 84 ? -15.296 -3.365 11.463 1.00 84.25 84 PRO A N 1
ATOM 660 C CA . PRO A 1 84 ? -13.946 -3.004 11.882 1.00 84.25 84 PRO A CA 1
ATOM 661 C C . PRO A 1 84 ? -13.361 -3.954 12.935 1.00 84.25 84 PRO A C 1
ATOM 663 O O . PRO A 1 84 ? -12.136 -4.017 13.069 1.00 84.25 84 PRO A O 1
ATOM 666 N N . LEU A 1 85 ? -14.193 -4.691 13.680 1.00 85.25 85 LEU A N 1
ATOM 667 C CA . LEU A 1 85 ? -13.739 -5.640 14.700 1.00 85.25 85 LEU A CA 1
ATOM 668 C C . LEU A 1 85 ? -13.318 -6.958 14.053 1.00 85.25 85 LEU A C 1
ATOM 670 O O . LEU A 1 85 ? -12.202 -7.430 14.286 1.00 85.25 85 LEU A O 1
ATOM 674 N N . LYS A 1 86 ? -14.164 -7.512 13.181 1.00 88.25 86 LYS A N 1
ATOM 675 C CA . LYS A 1 86 ? -13.903 -8.776 12.483 1.00 88.25 86 LYS A CA 1
ATOM 676 C C . LYS A 1 86 ? -12.709 -8.682 11.541 1.00 88.25 86 LYS A C 1
ATOM 678 O O . LYS A 1 86 ? -11.869 -9.579 11.513 1.00 88.25 86 LYS A O 1
ATOM 683 N N . TYR A 1 87 ? -12.602 -7.590 10.784 1.00 90.81 87 TYR A N 1
ATOM 684 C CA . TYR A 1 87 ? -11.550 -7.419 9.776 1.00 90.81 87 TYR A CA 1
ATOM 685 C C . TYR A 1 87 ? -10.308 -6.688 10.302 1.00 90.81 87 TYR A C 1
ATOM 687 O O . TYR A 1 87 ? -9.403 -6.361 9.534 1.00 90.81 87 TYR A O 1
ATOM 695 N N . ARG A 1 88 ? -10.196 -6.481 11.620 1.00 87.94 88 ARG A N 1
ATOM 696 C CA . ARG A 1 88 ? -9.052 -5.790 12.233 1.00 87.94 88 ARG A CA 1
ATOM 697 C C . ARG A 1 88 ? -7.710 -6.452 11.913 1.00 87.94 88 ARG A C 1
ATOM 699 O O . ARG A 1 88 ? -6.724 -5.757 11.687 1.00 87.94 88 ARG A O 1
ATOM 706 N N . GLY A 1 89 ? -7.671 -7.786 11.848 1.00 90.06 89 GLY A N 1
ATOM 707 C CA . GLY A 1 89 ? -6.470 -8.542 11.463 1.00 90.06 89 GLY A CA 1
ATOM 708 C C . GLY A 1 89 ? -5.969 -8.196 10.057 1.00 90.06 89 GLY A C 1
ATOM 709 O O . GLY A 1 89 ? -4.767 -8.089 9.831 1.00 90.06 89 GLY A O 1
ATOM 710 N N . ILE A 1 90 ? -6.888 -7.922 9.130 1.00 92.94 90 ILE A N 1
ATOM 711 C CA . ILE A 1 90 ? -6.559 -7.524 7.757 1.00 92.94 90 ILE A CA 1
ATOM 712 C C . ILE A 1 90 ? -5.934 -6.132 7.738 1.00 92.94 90 ILE A C 1
ATOM 714 O O . ILE A 1 90 ? -4.961 -5.918 7.018 1.00 92.94 90 ILE A O 1
ATOM 718 N N . ALA A 1 91 ? -6.428 -5.213 8.572 1.00 92.75 91 ALA A N 1
ATOM 719 C CA . ALA A 1 91 ? -5.822 -3.895 8.729 1.00 92.75 91 ALA A CA 1
ATOM 720 C C . ALA A 1 91 ? -4.407 -3.969 9.331 1.00 92.75 91 ALA A C 1
ATOM 722 O O . ALA A 1 91 ? -3.541 -3.197 8.932 1.00 92.75 91 ALA A O 1
ATOM 723 N N . TYR A 1 92 ? -4.126 -4.923 10.229 1.00 92.88 92 TYR A N 1
ATOM 724 C CA . TYR A 1 92 ? -2.755 -5.156 10.704 1.00 92.88 92 TYR A CA 1
ATOM 725 C C . TYR A 1 92 ? -1.832 -5.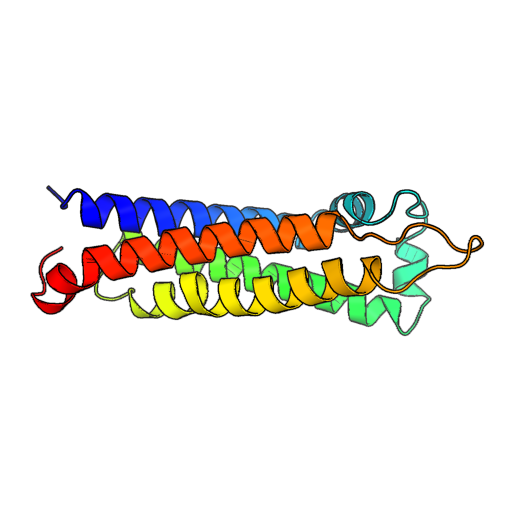669 9.593 1.00 92.88 92 TYR A C 1
ATOM 727 O O . TYR A 1 92 ? -0.713 -5.180 9.454 1.00 92.88 92 TYR A O 1
ATOM 735 N N . LEU A 1 93 ? -2.283 -6.626 8.780 1.00 93.69 93 LE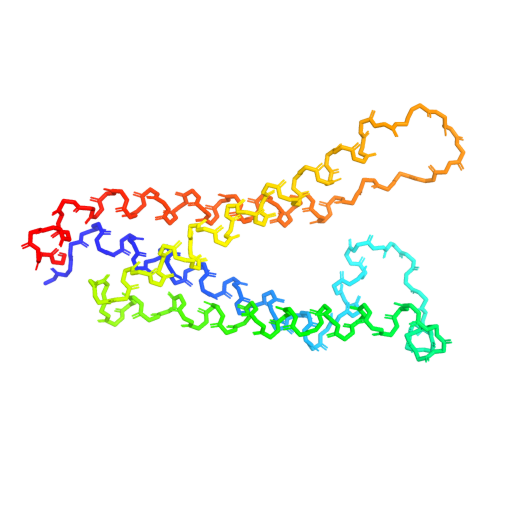U A N 1
ATOM 736 C CA . LEU A 1 93 ? -1.453 -7.190 7.712 1.00 93.69 93 LEU A CA 1
ATOM 737 C C . LEU A 1 93 ? -1.236 -6.195 6.566 1.00 93.69 93 LEU A C 1
ATOM 739 O O . LEU A 1 93 ? -0.096 -5.864 6.249 1.00 93.69 93 LEU A O 1
ATOM 743 N N . ASN A 1 94 ? -2.318 -5.686 5.977 1.00 94.12 94 ASN A N 1
ATOM 744 C CA . ASN A 1 94 ? -2.252 -4.831 4.791 1.00 94.12 94 ASN A CA 1
ATOM 745 C C . ASN A 1 94 ? -2.017 -3.355 5.121 1.00 94.12 94 ASN A C 1
ATOM 747 O O . ASN A 1 94 ? -1.468 -2.643 4.295 1.00 94.12 94 ASN A O 1
ATOM 751 N N . GLY A 1 95 ? -2.421 -2.882 6.299 1.00 91.50 95 GLY A N 1
ATOM 752 C CA . GLY A 1 95 ? -2.311 -1.472 6.673 1.00 91.50 95 GLY A CA 1
ATOM 753 C C . GLY A 1 95 ? -1.135 -1.144 7.592 1.00 91.50 95 GLY A C 1
ATOM 754 O O . GLY A 1 95 ? -0.765 0.020 7.694 1.00 91.50 95 GLY A O 1
ATOM 755 N N . VAL A 1 96 ? -0.515 -2.140 8.237 1.00 94.75 96 VAL A N 1
ATOM 756 C CA . VAL A 1 96 ? 0.655 -1.925 9.108 1.00 94.75 96 VAL A CA 1
ATOM 757 C C . VAL A 1 96 ? 1.869 -2.695 8.602 1.00 94.75 96 VAL A C 1
ATOM 759 O O . VAL A 1 96 ? 2.865 -2.080 8.236 1.00 94.75 96 VAL A O 1
ATOM 762 N N . LEU A 1 97 ? 1.799 -4.026 8.550 1.00 95.31 97 LEU A N 1
ATOM 763 C CA . LEU A 1 97 ? 2.960 -4.871 8.254 1.00 95.31 97 LEU A CA 1
ATOM 764 C C . LEU A 1 97 ? 3.464 -4.682 6.819 1.00 95.31 97 LEU A C 1
ATOM 766 O O . LEU A 1 97 ? 4.647 -4.417 6.614 1.00 95.31 97 LEU A O 1
ATOM 770 N N . PHE A 1 98 ? 2.565 -4.765 5.838 1.00 94.50 98 PHE A N 1
ATOM 771 C CA . PHE A 1 98 ? 2.890 -4.547 4.430 1.00 94.50 98 PHE A CA 1
ATOM 772 C C . PHE A 1 98 ? 3.529 -3.169 4.158 1.00 94.50 98 PHE A C 1
ATOM 774 O O . PHE A 1 98 ? 4.643 -3.140 3.620 1.00 94.50 98 PHE A O 1
ATOM 781 N N . PRO A 1 99 ? 2.903 -2.031 4.529 1.00 95.31 99 PRO A N 1
ATOM 782 C CA . PRO A 1 99 ? 3.476 -0.719 4.251 1.00 95.31 99 PRO A CA 1
ATOM 783 C C . PRO A 1 99 ? 4.755 -0.467 5.046 1.00 95.31 99 PRO A C 1
ATOM 785 O O . PRO A 1 99 ? 5.660 0.161 4.510 1.00 95.31 99 PRO A O 1
ATOM 788 N N . PHE A 1 100 ? 4.883 -0.996 6.267 1.00 96.25 100 PHE A N 1
ATOM 789 C CA . PHE A 1 100 ? 6.116 -0.886 7.048 1.00 96.25 100 PHE A CA 1
ATOM 790 C C . PHE A 1 100 ? 7.300 -1.572 6.360 1.00 96.25 100 PHE A C 1
ATOM 792 O O . PHE A 1 100 ? 8.319 -0.932 6.103 1.00 96.25 100 PHE A O 1
ATOM 799 N N . ILE A 1 101 ? 7.164 -2.861 6.028 1.00 95.50 101 ILE A N 1
ATOM 800 C CA . ILE A 1 101 ? 8.244 -3.632 5.394 1.00 95.50 101 ILE A CA 1
ATOM 801 C C . ILE A 1 101 ? 8.607 -3.010 4.044 1.00 95.50 101 ILE A C 1
ATOM 803 O O . ILE A 1 101 ? 9.784 -2.795 3.752 1.00 95.50 101 ILE A O 1
ATOM 807 N N . SER A 1 102 ? 7.597 -2.664 3.247 1.00 93.38 102 SER A N 1
ATOM 808 C CA . SER A 1 102 ? 7.796 -2.056 1.933 1.00 93.38 102 SER A CA 1
ATOM 809 C C . SER A 1 102 ? 8.482 -0.695 2.038 1.00 93.38 102 SER A C 1
ATOM 811 O O . SER A 1 102 ? 9.442 -0.442 1.315 1.00 93.38 102 SER A O 1
ATOM 813 N N . ALA A 1 103 ? 8.061 0.163 2.970 1.00 93.88 103 ALA A N 1
ATOM 814 C CA . ALA A 1 103 ? 8.684 1.463 3.185 1.00 93.88 103 ALA A CA 1
ATOM 815 C C . ALA A 1 103 ? 10.152 1.339 3.604 1.00 93.88 103 ALA A C 1
ATOM 817 O O . ALA A 1 103 ? 10.998 2.036 3.051 1.00 93.88 103 ALA A O 1
ATOM 818 N N . VAL A 1 104 ? 10.480 0.423 4.523 1.00 93.25 104 VAL A N 1
ATOM 819 C CA . VAL A 1 104 ? 11.869 0.179 4.941 1.00 93.25 104 VAL A CA 1
ATOM 820 C C . VAL A 1 104 ? 12.725 -0.263 3.755 1.00 93.25 104 VAL A C 1
ATOM 822 O O . VAL A 1 104 ? 13.816 0.271 3.563 1.00 93.25 104 VAL A O 1
ATOM 825 N N . ILE A 1 105 ? 12.239 -1.200 2.936 1.00 91.62 105 ILE A N 1
ATOM 826 C CA . ILE A 1 105 ? 12.964 -1.681 1.752 1.00 91.62 105 ILE A CA 1
ATOM 827 C C . ILE A 1 105 ? 13.156 -0.547 0.737 1.00 91.62 105 ILE A C 1
ATOM 829 O O . ILE A 1 105 ? 14.273 -0.338 0.264 1.00 91.62 105 ILE A O 1
ATOM 833 N N . LEU A 1 106 ? 12.098 0.198 0.407 1.00 90.25 106 LEU A N 1
ATOM 834 C CA . LEU A 1 106 ? 12.147 1.258 -0.603 1.00 90.25 106 LEU A CA 1
ATOM 835 C C . LEU A 1 106 ? 13.011 2.437 -0.154 1.00 90.25 106 LEU A C 1
ATOM 837 O O . LEU A 1 106 ? 13.854 2.890 -0.920 1.00 90.25 106 LEU A O 1
ATOM 841 N N . LEU A 1 107 ? 12.868 2.905 1.087 1.00 89.81 107 LEU A N 1
ATOM 842 C CA . LEU A 1 107 ? 13.669 4.014 1.608 1.00 89.81 107 LEU A CA 1
ATOM 843 C C . LEU A 1 107 ? 15.133 3.620 1.774 1.00 89.81 107 LEU A C 1
ATOM 845 O O . LEU A 1 107 ? 16.011 4.391 1.396 1.00 89.81 107 LEU A O 1
ATOM 849 N N . LYS A 1 108 ? 15.416 2.412 2.280 1.00 86.31 108 LYS A N 1
ATOM 850 C CA . LYS A 1 108 ? 16.792 1.917 2.374 1.00 86.31 108 LYS A CA 1
ATOM 851 C C . LYS A 1 108 ? 17.427 1.871 0.987 1.00 86.31 108 LYS A C 1
ATOM 853 O O . LYS A 1 108 ? 18.480 2.458 0.792 1.00 86.31 108 LYS A O 1
ATOM 858 N N . ASN A 1 109 ? 16.792 1.231 0.011 1.00 82.69 109 ASN A N 1
ATOM 859 C CA . ASN A 1 109 ? 17.384 1.126 -1.322 1.00 82.69 109 ASN A CA 1
ATOM 860 C C . ASN A 1 109 ? 17.444 2.484 -2.041 1.00 82.69 109 ASN A C 1
ATOM 862 O O . ASN A 1 109 ? 18.465 2.803 -2.636 1.00 82.69 109 ASN A O 1
ATOM 866 N N . GLY A 1 110 ? 16.413 3.321 -1.923 1.00 77.81 110 GLY A N 1
ATOM 867 C CA . GLY A 1 110 ? 16.375 4.646 -2.544 1.00 77.81 110 GLY A CA 1
ATOM 868 C C . GLY A 1 110 ? 17.410 5.628 -1.982 1.00 77.81 110 GLY A C 1
ATOM 869 O O . GLY A 1 110 ? 17.982 6.401 -2.743 1.00 77.81 110 GLY A O 1
ATOM 870 N N . LEU A 1 111 ? 17.694 5.583 -0.673 1.00 75.06 111 LEU A N 1
ATOM 871 C CA . LEU A 1 111 ? 18.658 6.481 -0.022 1.00 75.06 111 LEU A CA 1
ATOM 872 C C . LEU A 1 111 ? 20.096 5.943 -0.052 1.00 75.06 111 LEU A C 1
ATOM 874 O O . LEU A 1 111 ? 21.023 6.711 -0.293 1.00 75.06 111 LEU A O 1
ATOM 878 N N . PHE A 1 112 ? 20.316 4.638 0.155 1.00 63.25 112 PHE A N 1
ATOM 879 C CA . PHE A 1 112 ? 21.674 4.068 0.155 1.00 63.25 112 PHE A CA 1
ATOM 880 C C . PHE A 1 112 ? 22.344 4.127 -1.224 1.00 63.25 112 PHE A C 1
ATOM 882 O O . PHE A 1 112 ? 23.568 4.243 -1.288 1.00 63.25 112 PHE A O 1
ATOM 889 N N . ILE A 1 113 ? 21.566 4.082 -2.311 1.00 58.16 113 ILE A N 1
ATOM 890 C CA . ILE A 1 113 ? 22.084 4.267 -3.675 1.00 58.16 113 ILE A CA 1
ATOM 891 C C . ILE A 1 113 ? 22.555 5.718 -3.894 1.00 58.16 113 ILE A C 1
ATOM 893 O O . ILE A 1 113 ? 23.529 5.929 -4.607 1.00 58.16 113 ILE A O 1
ATOM 897 N N . GLY A 1 114 ? 21.943 6.704 -3.225 1.00 52.19 114 GLY A N 1
ATOM 898 C CA . GLY A 1 114 ? 22.322 8.120 -3.329 1.00 52.19 114 GLY A CA 1
ATOM 899 C C . GLY A 1 114 ? 23.538 8.542 -2.492 1.00 52.19 114 GLY A C 1
ATOM 900 O O . GLY A 1 114 ? 24.153 9.557 -2.794 1.00 52.19 114 GLY A O 1
ATOM 901 N N . VAL A 1 115 ? 23.912 7.784 -1.452 1.00 53.66 115 VAL A N 1
ATOM 902 C CA . VAL A 1 115 ? 25.018 8.148 -0.532 1.00 53.66 115 VAL A CA 1
ATOM 903 C C . VAL A 1 115 ? 26.374 7.566 -0.966 1.00 53.66 115 VAL A C 1
ATOM 905 O O . VAL A 1 115 ? 27.420 8.078 -0.578 1.00 53.66 115 VAL A O 1
ATOM 908 N N . LYS A 1 116 ? 26.392 6.518 -1.802 1.00 51.06 116 LYS A N 1
ATOM 909 C CA . LYS A 1 116 ? 27.625 5.944 -2.370 1.00 51.06 116 LYS A CA 1
ATOM 910 C C . LYS A 1 116 ? 27.819 6.371 -3.829 1.00 51.06 116 LYS A C 1
ATOM 912 O O . LYS A 1 116 ? 27.608 5.544 -4.713 1.00 51.06 116 LYS A O 1
ATOM 917 N N . ARG A 1 117 ? 28.259 7.609 -4.081 1.00 50.97 117 ARG A N 1
ATOM 918 C CA . ARG A 1 117 ? 29.131 7.929 -5.233 1.00 50.97 117 ARG A CA 1
ATOM 919 C C . ARG A 1 117 ? 29.608 9.382 -5.235 1.00 50.97 117 ARG A C 1
ATOM 921 O O . ARG A 1 117 ? 28.885 10.290 -5.628 1.00 50.97 117 ARG A O 1
ATOM 928 N N . ASP A 1 118 ? 30.856 9.535 -4.811 1.00 52.00 118 ASP A N 1
ATOM 929 C CA . ASP A 1 118 ? 31.837 10.386 -5.486 1.00 52.00 118 ASP A CA 1
ATOM 930 C C . ASP A 1 118 ? 32.163 9.734 -6.859 1.00 52.00 118 ASP A C 1
ATOM 932 O O . ASP A 1 118 ? 31.983 8.522 -6.995 1.00 52.00 118 ASP A O 1
ATOM 936 N N . ASP A 1 119 ? 32.619 10.505 -7.850 1.00 47.12 119 ASP A N 1
ATOM 937 C CA . ASP A 1 119 ? 32.990 10.115 -9.239 1.00 47.12 119 ASP A CA 1
ATOM 938 C C . ASP A 1 119 ? 31.938 10.310 -10.363 1.00 47.12 119 ASP A C 1
ATOM 940 O O . ASP A 1 119 ? 31.396 9.382 -10.970 1.00 47.12 119 ASP A O 1
ATOM 944 N N . SER A 1 120 ? 31.657 11.585 -10.640 1.00 54.78 120 SER A N 1
ATOM 945 C CA . SER A 1 120 ? 31.797 12.318 -11.925 1.00 54.78 120 SER A CA 1
ATOM 946 C C . SER A 1 120 ? 31.616 11.687 -13.330 1.00 54.78 120 SER A C 1
ATOM 948 O O . SER A 1 120 ? 31.821 12.426 -14.292 1.00 54.78 120 SER A O 1
ATOM 950 N N . ILE A 1 121 ? 31.192 10.431 -13.554 1.00 52.47 121 ILE A N 1
ATOM 951 C CA . ILE A 1 121 ? 31.041 9.913 -14.946 1.00 52.47 121 ILE A CA 1
ATOM 952 C C . ILE A 1 121 ? 29.712 9.199 -15.259 1.00 52.47 121 ILE A C 1
ATOM 954 O O . ILE A 1 121 ? 29.333 9.136 -16.430 1.00 52.47 121 ILE A O 1
ATOM 958 N N . HIS A 1 122 ? 28.924 8.728 -14.289 1.00 45.62 122 HIS A N 1
ATOM 959 C CA . HIS A 1 122 ? 27.655 8.036 -14.584 1.00 45.62 122 HIS A CA 1
ATOM 960 C C . HIS A 1 122 ? 26.475 8.641 -13.816 1.00 45.62 122 HIS A C 1
ATOM 962 O O . HIS A 1 122 ? 26.579 8.893 -12.622 1.00 45.62 122 HIS A O 1
ATOM 968 N N . GLY A 1 123 ? 25.388 8.904 -14.553 1.00 47.12 123 GLY A N 1
ATOM 969 C CA . GLY A 1 123 ? 24.252 9.754 -14.181 1.00 47.12 123 GLY A CA 1
ATOM 970 C C . GLY A 1 123 ? 23.641 9.522 -12.798 1.00 47.12 123 GLY A C 1
ATOM 971 O O . GLY A 1 123 ? 23.775 8.469 -12.181 1.00 47.12 123 GLY A O 1
ATOM 972 N N . ASN A 1 124 ? 22.954 10.553 -12.309 1.00 48.94 124 ASN A N 1
ATOM 973 C CA . ASN A 1 124 ? 22.339 10.585 -10.990 1.00 48.94 124 ASN A CA 1
ATOM 974 C C . ASN A 1 124 ? 21.135 9.627 -10.924 1.00 48.94 124 ASN A C 1
ATOM 976 O O . ASN A 1 124 ? 20.004 10.011 -11.203 1.00 48.94 124 ASN A O 1
ATOM 980 N N . TYR A 1 125 ? 21.374 8.373 -10.540 1.00 53.19 125 TYR A N 1
ATOM 981 C CA . TYR A 1 125 ? 20.326 7.384 -10.273 1.00 53.19 125 TYR A CA 1
ATOM 982 C C . TYR A 1 125 ? 19.737 7.542 -8.863 1.00 53.19 125 TYR A C 1
ATOM 984 O O . TYR A 1 125 ? 19.426 6.548 -8.201 1.00 53.19 125 TYR A O 1
ATOM 992 N N . MET A 1 126 ? 19.564 8.774 -8.361 1.00 53.78 126 MET A N 1
ATOM 993 C CA . MET A 1 126 ? 18.579 8.974 -7.302 1.00 53.78 126 MET A CA 1
ATOM 994 C C . MET A 1 126 ? 17.235 8.575 -7.897 1.00 53.78 126 MET A C 1
ATOM 996 O O . MET A 1 126 ? 16.601 9.341 -8.619 1.00 53.78 126 MET A O 1
ATOM 1000 N N . HIS A 1 127 ? 16.803 7.352 -7.603 1.00 70.69 127 HIS A N 1
ATOM 1001 C CA . HIS A 1 127 ? 15.477 6.871 -7.941 1.00 70.69 127 HIS A CA 1
ATOM 1002 C C . HIS A 1 127 ? 14.470 7.577 -7.029 1.00 70.69 127 HIS A C 1
ATOM 1004 O O . HIS A 1 127 ? 13.846 6.967 -6.161 1.00 70.69 127 HIS A O 1
ATOM 1010 N N . LEU A 1 128 ? 14.333 8.892 -7.212 1.00 76.56 128 LEU A N 1
ATOM 1011 C CA . LEU A 1 128 ? 13.418 9.772 -6.506 1.00 76.56 128 LEU A CA 1
ATOM 1012 C C . LEU A 1 128 ? 12.017 9.154 -6.392 1.00 76.56 128 LEU A C 1
ATOM 1014 O O . LEU A 1 128 ? 11.462 9.196 -5.294 1.00 76.56 128 LEU A O 1
ATOM 1018 N N . PRO A 1 129 ? 11.462 8.481 -7.421 1.00 79.62 129 PRO A N 1
ATOM 1019 C CA . PRO A 1 129 ? 10.147 7.873 -7.275 1.00 79.62 129 PRO A CA 1
ATOM 1020 C C . PRO A 1 129 ? 10.139 6.672 -6.318 1.00 79.62 129 PRO A C 1
ATOM 1022 O O . PRO A 1 129 ? 9.148 6.483 -5.621 1.00 79.62 129 PRO A O 1
ATOM 1025 N N . ILE A 1 130 ? 11.231 5.901 -6.189 1.00 84.94 130 ILE A N 1
ATOM 1026 C CA . ILE A 1 130 ? 11.350 4.840 -5.164 1.00 84.94 130 ILE A CA 1
ATOM 1027 C C . ILE A 1 130 ? 11.259 5.458 -3.765 1.00 84.94 130 ILE A C 1
ATOM 1029 O O . ILE A 1 130 ? 10.540 4.944 -2.905 1.00 84.94 130 ILE A O 1
ATOM 1033 N N . VAL A 1 131 ? 11.942 6.585 -3.545 1.00 86.31 131 VAL A N 1
ATOM 1034 C CA . VAL A 1 131 ? 11.883 7.319 -2.273 1.00 86.31 131 VAL A CA 1
ATOM 1035 C C . VAL A 1 131 ? 10.472 7.857 -2.028 1.00 86.31 131 VAL A C 1
ATOM 1037 O O . VAL A 1 131 ? 9.943 7.676 -0.933 1.00 86.31 131 VAL A O 1
ATOM 1040 N N . ILE A 1 132 ? 9.823 8.437 -3.043 1.00 87.12 132 ILE A N 1
ATOM 1041 C CA . ILE A 1 132 ? 8.438 8.930 -2.956 1.00 87.12 132 ILE A CA 1
ATOM 1042 C C . ILE A 1 132 ? 7.477 7.797 -2.571 1.00 87.12 132 ILE A C 1
ATOM 1044 O O . ILE A 1 132 ? 6.711 7.954 -1.621 1.00 87.12 132 ILE A O 1
ATOM 1048 N N . PHE A 1 133 ? 7.543 6.635 -3.230 1.00 88.19 133 PHE A N 1
ATOM 1049 C CA . PHE A 1 133 ? 6.727 5.473 -2.857 1.00 88.19 133 PHE A CA 1
ATOM 1050 C C . PHE A 1 133 ? 7.017 5.002 -1.424 1.00 88.19 133 PHE A C 1
ATOM 1052 O O . PHE A 1 133 ? 6.085 4.692 -0.680 1.00 88.19 133 PHE A O 1
ATOM 1059 N N . GLY A 1 134 ? 8.284 5.008 -1.001 1.00 90.88 134 GLY A N 1
ATOM 1060 C CA . GLY A 1 134 ? 8.672 4.699 0.376 1.00 90.88 134 GLY A CA 1
ATOM 1061 C C . GLY A 1 134 ? 8.073 5.667 1.405 1.00 90.88 134 GLY A C 1
ATOM 1062 O O . GLY A 1 134 ? 7.608 5.233 2.462 1.00 90.88 134 GLY A O 1
ATOM 1063 N N . ILE A 1 135 ? 8.012 6.963 1.085 1.00 92.19 135 ILE A N 1
ATOM 1064 C CA . ILE A 1 135 ? 7.378 7.991 1.925 1.00 92.19 135 ILE A CA 1
ATOM 1065 C C . ILE A 1 135 ? 5.862 7.778 1.981 1.00 92.19 135 ILE A C 1
ATOM 1067 O O . ILE A 1 135 ? 5.295 7.762 3.072 1.00 92.19 135 ILE A O 1
ATOM 1071 N N . ILE A 1 136 ? 5.202 7.556 0.839 1.00 93.06 136 ILE A N 1
ATOM 1072 C CA . ILE A 1 136 ? 3.752 7.307 0.782 1.00 93.06 136 ILE A CA 1
ATOM 1073 C C . ILE A 1 136 ? 3.381 6.102 1.655 1.00 93.06 136 ILE A C 1
ATOM 1075 O O . ILE A 1 136 ? 2.470 6.189 2.478 1.00 93.06 136 ILE A O 1
ATOM 1079 N N . LEU A 1 137 ? 4.113 4.989 1.536 1.00 94.31 137 LEU A N 1
ATOM 1080 C CA . LEU A 1 137 ? 3.861 3.799 2.351 1.00 94.31 137 LEU A CA 1
ATOM 1081 C C . LEU A 1 137 ? 4.180 4.029 3.833 1.00 94.31 137 LEU A C 1
ATOM 1083 O O . LEU A 1 137 ? 3.450 3.532 4.688 1.00 94.31 137 LEU A O 1
ATOM 1087 N N . SER A 1 138 ? 5.190 4.840 4.156 1.00 95.12 138 SER A N 1
ATOM 1088 C CA . SER A 1 138 ? 5.453 5.259 5.540 1.00 95.12 138 SER A CA 1
ATOM 1089 C C . SER A 1 138 ? 4.274 6.030 6.135 1.00 95.12 138 SER A C 1
ATOM 1091 O O . SER A 1 138 ? 3.874 5.768 7.268 1.00 95.12 138 SER A O 1
ATOM 1093 N N . VAL A 1 139 ? 3.672 6.943 5.368 1.00 95.31 139 VAL A N 1
ATOM 1094 C CA . VAL A 1 139 ? 2.491 7.708 5.797 1.00 95.31 139 VAL A CA 1
ATOM 1095 C C . VAL A 1 139 ? 1.296 6.782 6.027 1.00 95.31 139 VAL A C 1
ATOM 1097 O O . VAL A 1 139 ? 0.644 6.890 7.064 1.00 95.31 139 VAL A O 1
ATOM 1100 N N . VAL A 1 140 ? 1.046 5.825 5.125 1.00 94.75 140 VAL A N 1
ATOM 1101 C CA . VAL A 1 140 ? -0.005 4.803 5.310 1.00 94.75 140 VAL A CA 1
ATOM 1102 C C . VAL A 1 140 ? 0.203 4.029 6.603 1.00 94.75 140 VAL A C 1
ATOM 1104 O O . VAL A 1 140 ? -0.711 3.945 7.424 1.00 94.75 140 VAL A O 1
ATOM 1107 N N . PHE A 1 141 ? 1.415 3.506 6.797 1.00 96.38 141 PHE A N 1
ATOM 1108 C CA . PHE A 1 141 ? 1.783 2.765 7.996 1.00 96.38 141 PHE A CA 1
ATOM 1109 C C . PHE A 1 141 ? 1.493 3.579 9.261 1.00 96.38 141 PHE A C 1
ATOM 1111 O O . PHE A 1 141 ? 0.836 3.077 10.171 1.00 96.38 141 PHE A O 1
ATOM 1118 N N . LEU A 1 142 ? 1.930 4.840 9.310 1.00 96.06 142 LEU A N 1
ATOM 1119 C CA . LEU A 1 142 ? 1.737 5.698 10.477 1.00 96.06 142 LEU A CA 1
ATOM 1120 C C . LEU A 1 142 ? 0.255 5.978 10.743 1.00 96.06 142 LEU A C 1
ATOM 1122 O O . LEU A 1 142 ? -0.199 5.820 11.875 1.00 96.06 142 LEU A O 1
ATOM 1126 N N . ILE A 1 143 ? -0.516 6.349 9.719 1.00 95.12 143 ILE A N 1
ATOM 1127 C CA . ILE A 1 143 ? -1.939 6.678 9.876 1.00 95.12 143 ILE A CA 1
ATOM 1128 C C . ILE A 1 143 ? -2.729 5.452 10.357 1.00 95.12 143 ILE A C 1
ATOM 1130 O O 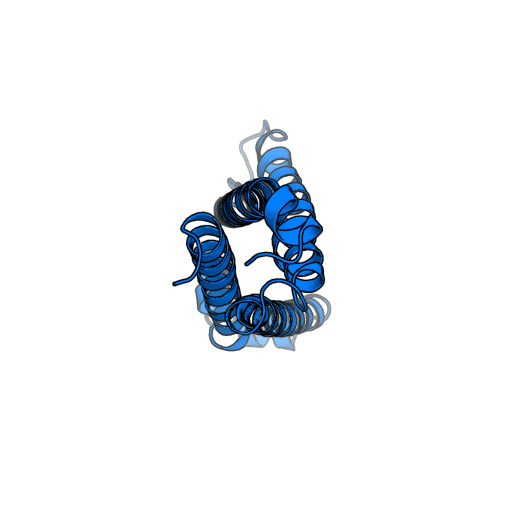. ILE A 1 143 ? -3.520 5.548 11.304 1.00 95.12 143 ILE A O 1
ATOM 1134 N N . VAL A 1 144 ? -2.510 4.281 9.754 1.00 93.62 144 VAL A N 1
ATOM 1135 C CA . VAL A 1 144 ? -3.231 3.058 10.137 1.00 93.62 144 VAL A CA 1
ATOM 1136 C C . VAL A 1 144 ? -2.774 2.553 11.507 1.00 93.62 144 VAL A C 1
ATOM 1138 O O . VAL A 1 144 ? -3.609 2.165 12.325 1.00 93.62 144 VAL A O 1
ATOM 1141 N N . LEU A 1 145 ? -1.476 2.609 11.820 1.00 94.94 145 LEU A N 1
ATOM 1142 C CA . LEU A 1 145 ? -0.969 2.218 13.135 1.00 94.94 145 LEU A CA 1
ATOM 1143 C C . LEU A 1 145 ? -1.555 3.100 14.242 1.00 94.94 145 LEU A C 1
ATOM 1145 O O . LEU A 1 145 ? -2.058 2.579 15.237 1.00 94.94 145 LEU A O 1
ATOM 1149 N N . LEU A 1 146 ? -1.526 4.424 14.072 1.00 94.12 146 LEU A N 1
ATOM 1150 C CA . LEU A 1 146 ? -2.054 5.363 15.062 1.00 94.12 146 LEU A CA 1
ATOM 1151 C C . LEU A 1 146 ? -3.553 5.146 15.288 1.00 94.12 146 LEU A C 1
ATOM 1153 O O . LEU A 1 146 ? -3.996 5.046 16.432 1.00 94.12 146 LEU A O 1
ATOM 1157 N N . THR A 1 147 ? -4.338 4.990 14.222 1.00 91.75 147 THR A N 1
ATOM 1158 C CA . THR A 1 147 ? -5.784 4.741 14.342 1.00 91.75 147 THR A CA 1
ATOM 1159 C C . THR A 1 147 ? -6.108 3.373 14.957 1.00 91.75 147 THR A C 1
ATOM 1161 O O . THR A 1 147 ? -7.044 3.262 15.758 1.00 91.75 147 THR A O 1
ATOM 1164 N N . LEU A 1 148 ? -5.302 2.339 14.696 1.00 90.12 148 LEU A N 1
ATOM 1165 C CA . LEU A 1 148 ? -5.402 1.042 15.378 1.00 90.12 148 LEU A CA 1
ATOM 1166 C C . LEU A 1 148 ? -5.021 1.122 16.860 1.00 90.12 148 LEU A C 1
ATOM 1168 O O . LEU A 1 148 ? -5.612 0.418 17.680 1.00 90.12 148 LEU A O 1
ATOM 1172 N N . LEU A 1 149 ? -4.056 1.960 17.234 1.00 90.56 149 LEU A N 1
ATOM 1173 C CA . LEU A 1 149 ? -3.699 2.175 18.637 1.00 90.56 149 LEU A CA 1
ATOM 1174 C C . LEU A 1 149 ? -4.808 2.924 19.383 1.00 90.56 149 LEU A C 1
ATOM 1176 O O . LEU A 1 149 ? -5.167 2.525 20.492 1.00 90.56 149 LEU A O 1
ATOM 1180 N N . LEU A 1 150 ? -5.404 3.943 18.758 1.00 88.38 150 LEU A N 1
ATOM 1181 C CA . LEU A 1 150 ? -6.507 4.722 19.331 1.00 88.38 150 LEU A CA 1
ATOM 1182 C C . LEU A 1 150 ? -7.756 3.872 19.587 1.00 88.38 150 LEU A C 1
ATOM 1184 O O . LEU A 1 150 ? -8.372 3.984 20.646 1.00 88.38 150 LEU A O 1
ATOM 1188 N N . THR A 1 151 ? -8.098 2.985 18.652 1.00 87.38 151 THR A N 1
ATOM 1189 C CA . THR A 1 151 ? -9.273 2.102 18.750 1.00 87.38 151 THR A CA 1
ATOM 1190 C C . THR A 1 151 ? -9.000 0.811 19.533 1.00 87.38 151 THR A C 1
ATOM 1192 O O . THR A 1 151 ? -9.873 -0.046 19.633 1.00 87.38 151 THR A O 1
ATOM 1195 N N . ARG A 1 152 ? -7.793 0.618 20.091 1.00 84.56 152 ARG A N 1
ATOM 1196 C CA . ARG A 1 152 ? -7.399 -0.642 20.754 1.00 84.56 152 ARG A CA 1
ATOM 1197 C C . ARG A 1 152 ? -8.209 -0.933 22.015 1.00 84.56 152 ARG A C 1
ATOM 1199 O O . ARG A 1 152 ? -8.485 -2.096 22.291 1.00 84.56 152 ARG A O 1
ATOM 1206 N N . LYS A 1 153 ? -8.517 0.100 22.805 1.00 80.44 153 LYS A N 1
ATOM 1207 C CA . LYS A 1 153 ? -9.300 -0.051 24.042 1.00 80.44 153 LYS A CA 1
ATOM 1208 C C . LYS A 1 153 ? -10.752 -0.391 23.714 1.00 80.44 153 LYS A C 1
ATOM 1210 O O . LYS A 1 153 ? -11.245 -1.407 24.184 1.00 80.44 153 LYS A O 1
ATOM 1215 N N . ASP A 1 154 ? -11.345 0.374 22.805 1.00 79.62 154 ASP A N 1
ATOM 1216 C CA . ASP A 1 154 ? -12.734 0.197 22.373 1.00 79.62 154 ASP A CA 1
ATOM 1217 C C . ASP A 1 154 ? -12.937 -1.202 21.746 1.00 79.62 154 ASP A C 1
ATOM 1219 O O . ASP A 1 154 ? -13.838 -1.945 22.133 1.00 79.62 154 ASP A O 1
ATOM 1223 N N . ALA A 1 155 ? -11.983 -1.655 20.921 1.00 77.25 155 ALA A N 1
ATOM 1224 C CA . ALA A 1 155 ? -12.012 -2.994 20.335 1.00 77.25 155 ALA A CA 1
ATOM 1225 C C . ALA A 1 155 ? -11.876 -4.140 21.351 1.00 77.25 155 ALA A C 1
ATOM 1227 O O . ALA A 1 155 ? -12.452 -5.206 21.146 1.00 77.25 155 ALA A O 1
ATOM 1228 N N . LYS A 1 156 ? -11.128 -3.947 22.447 1.00 76.50 156 LYS A N 1
ATOM 1229 C CA . LYS A 1 156 ? -11.040 -4.943 23.532 1.00 76.50 156 LYS A CA 1
ATOM 1230 C C . LYS A 1 156 ? -12.340 -5.054 24.321 1.00 76.50 156 LYS A C 1
ATOM 1232 O O . LYS A 1 156 ? -12.639 -6.120 24.842 1.00 76.50 156 LYS A O 1
ATOM 1237 N N . GLU A 1 157 ? -13.085 -3.961 24.408 1.00 78.81 157 GLU A N 1
ATOM 1238 C CA . GLU A 1 157 ? -14.375 -3.895 25.094 1.00 78.81 157 GLU A CA 1
ATOM 1239 C C . GLU A 1 157 ? -15.542 -4.336 24.193 1.00 78.81 157 GLU A C 1
ATOM 1241 O O . GLU A 1 157 ? -16.687 -4.337 24.639 1.00 78.81 157 GLU A O 1
ATOM 1246 N N . GLY A 1 158 ? -15.268 -4.712 22.935 1.00 73.06 158 GLY A N 1
ATOM 1247 C CA . GLY A 1 158 ? -16.290 -5.071 21.949 1.00 73.06 158 GLY A CA 1
ATOM 1248 C C . GLY A 1 158 ? -17.173 -3.891 21.538 1.00 73.06 158 GLY A C 1
ATOM 1249 O O . GLY A 1 158 ? -18.280 -4.094 21.044 1.00 73.06 158 GLY A O 1
ATOM 1250 N N . ARG A 1 159 ? -16.712 -2.658 21.776 1.00 66.19 159 ARG A N 1
ATOM 1251 C CA . ARG A 1 159 ? -17.432 -1.423 21.463 1.00 66.19 159 ARG A CA 1
ATOM 1252 C C . ARG A 1 159 ? -16.839 -0.827 20.188 1.00 66.19 159 ARG A C 1
ATOM 1254 O O . ARG A 1 159 ? -15.622 -0.676 20.097 1.00 66.19 159 ARG A O 1
ATOM 1261 N N . GLU A 1 160 ? -17.696 -0.540 19.203 1.00 57.94 160 GLU A N 1
ATOM 1262 C CA . GLU A 1 160 ? -17.289 0.147 17.966 1.00 57.94 160 GLU A CA 1
ATOM 1263 C C . GLU A 1 160 ? -16.843 1.583 18.229 1.00 57.94 160 GLU A C 1
ATOM 1265 O O . GLU A 1 160 ? -17.638 2.408 18.738 1.00 57.94 160 GLU A O 1
#